Protein AF-A0A2D6E314-F1 (afdb_monomer)

pLDDT: mean 75.05, std 13.78, range [44.78, 91.5]

Solvent-accessible surface area (backbone atoms only — not comparable to full-atom values): 4188 Å² total; per-residue (Å²): 66,27,34,35,64,51,100,84,32,32,26,69,43,70,39,86,61,87,60,94,87,46,45,84,43,77,76,61,75,90,83,61,59,82,79,71,46,53,68,34,26,32,60,55,96,95,38,81,41,78,50,96,82,53,74,81,76,92,70,60,82,92,81,117

Structure (mmCIF, N/CA/C/O backbone):
data_AF-A0A2D6E314-F1
#
_entry.id   AF-A0A2D6E314-F1
#
loop_
_atom_site.group_PDB
_atom_site.id
_atom_site.type_symbol
_atom_site.label_atom_id
_atom_site.label_alt_id
_atom_site.label_comp_id
_atom_site.label_asym_id
_atom_site.label_entity_id
_atom_site.la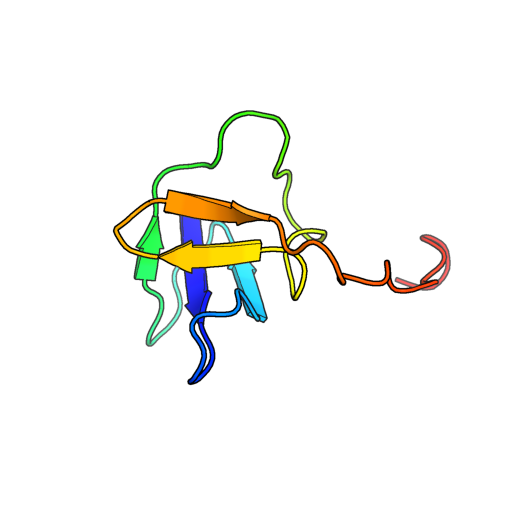bel_seq_id
_atom_site.pdbx_PDB_ins_code
_atom_site.Cartn_x
_atom_site.Cartn_y
_atom_site.Cartn_z
_atom_site.occupancy
_atom_site.B_iso_or_equiv
_atom_site.auth_seq_id
_atom_site.auth_comp_id
_atom_site.auth_asym_id
_atom_site.auth_atom_id
_atom_site.pdbx_PDB_model_num
ATOM 1 N N . MET A 1 1 ? -1.358 -0.115 -11.244 1.00 82.31 1 MET A N 1
ATOM 2 C CA . MET A 1 1 ? -0.360 -0.504 -10.228 1.00 82.31 1 MET A CA 1
ATOM 3 C C . 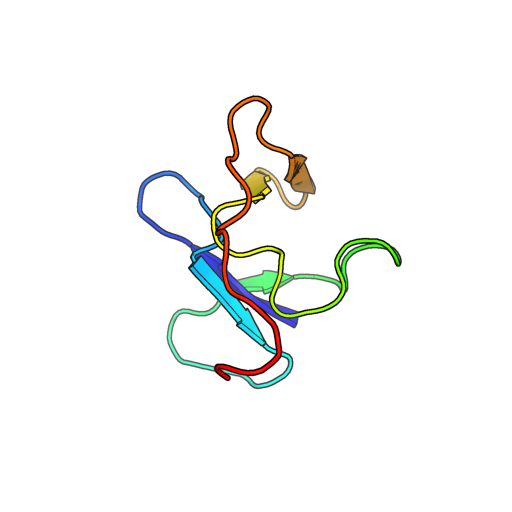MET A 1 1 ? -0.908 -1.677 -9.434 1.00 82.31 1 MET A C 1
ATOM 5 O O . MET A 1 1 ? -2.098 -1.688 -9.142 1.00 82.31 1 MET A O 1
ATOM 9 N N . TYR A 1 2 ? -0.076 -2.661 -9.125 1.00 85.44 2 TYR A N 1
ATOM 10 C CA . TYR A 1 2 ? -0.437 -3.829 -8.329 1.00 85.44 2 TYR A CA 1
ATOM 11 C C . TYR A 1 2 ? 0.111 -3.653 -6.920 1.00 85.44 2 TYR A C 1
ATOM 13 O O . TYR A 1 2 ? 1.304 -3.391 -6.748 1.00 85.44 2 TYR A O 1
ATOM 21 N N . ILE A 1 3 ? -0.763 -3.758 -5.922 1.00 86.75 3 ILE A N 1
ATOM 22 C CA . ILE A 1 3 ? -0.417 -3.539 -4.517 1.00 86.75 3 ILE A CA 1
ATOM 23 C C . ILE A 1 3 ? -0.699 -4.788 -3.692 1.00 86.75 3 ILE A C 1
ATOM 25 O O . ILE A 1 3 ? -1.692 -5.485 -3.916 1.00 86.75 3 ILE A O 1
ATOM 29 N N . LYS A 1 4 ? 0.176 -5.058 -2.722 1.00 88.56 4 LYS A N 1
ATOM 30 C CA . LYS A 1 4 ? -0.050 -6.068 -1.686 1.00 88.56 4 LYS A CA 1
ATOM 31 C C . LYS A 1 4 ? -0.299 -5.356 -0.371 1.00 88.56 4 LYS A C 1
ATOM 33 O O . LY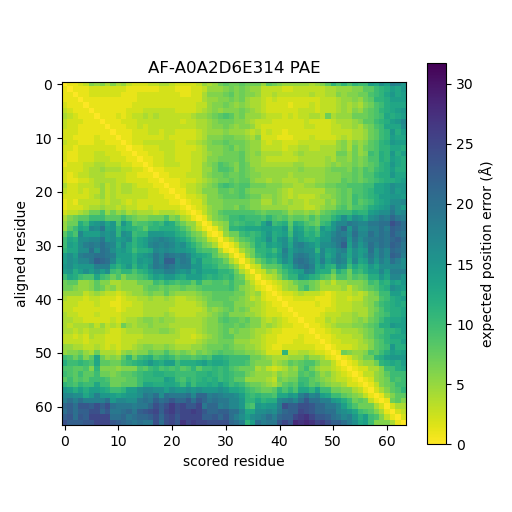S A 1 4 ? 0.465 -4.457 -0.012 1.00 88.56 4 LYS A O 1
ATOM 38 N N . LEU A 1 5 ? -1.337 -5.790 0.331 1.00 89.31 5 LEU A N 1
ATOM 39 C CA . LEU A 1 5 ? -1.664 -5.313 1.666 1.00 89.31 5 LEU A CA 1
ATOM 40 C C . LEU A 1 5 ? -1.379 -6.398 2.704 1.00 89.31 5 LEU A C 1
ATOM 42 O O . LEU A 1 5 ? -1.439 -7.589 2.388 1.00 89.31 5 LEU A O 1
ATOM 46 N N . ASP A 1 6 ? -1.073 -5.985 3.928 1.00 88.56 6 ASP A N 1
ATOM 47 C CA . ASP A 1 6 ? -1.144 -6.869 5.089 1.00 88.56 6 ASP A CA 1
ATOM 48 C C . ASP A 1 6 ? -2.551 -6.876 5.717 1.00 88.56 6 ASP A C 1
ATOM 50 O O . ASP A 1 6 ? -3.488 -6.245 5.225 1.00 88.56 6 ASP A O 1
ATOM 54 N N . GLU A 1 7 ? -2.695 -7.591 6.831 1.00 91.50 7 GLU A N 1
ATOM 55 C CA . GLU A 1 7 ? -3.947 -7.724 7.588 1.00 91.50 7 GLU A CA 1
ATOM 56 C C . GLU A 1 7 ? -4.513 -6.398 8.134 1.00 91.50 7 GLU A C 1
ATOM 58 O O . GLU A 1 7 ? -5.690 -6.326 8.480 1.00 91.50 7 GLU A O 1
ATOM 63 N N . ASN A 1 8 ? -3.705 -5.337 8.181 1.00 89.75 8 ASN A N 1
ATOM 64 C CA . ASN A 1 8 ? -4.067 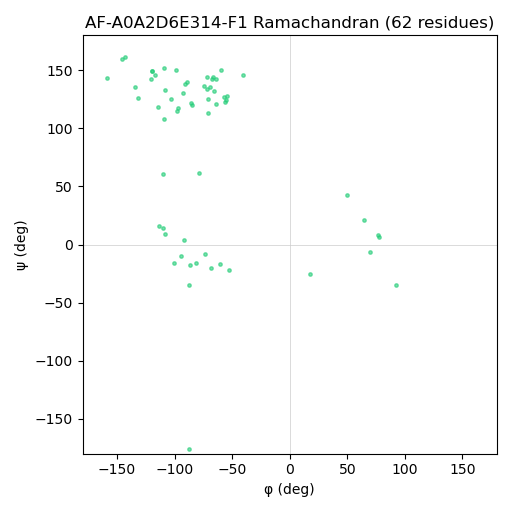-4.021 8.707 1.00 89.75 8 ASN A CA 1
ATOM 65 C C . ASN A 1 8 ? -4.182 -2.953 7.600 1.00 89.75 8 ASN A C 1
ATOM 67 O O . ASN A 1 8 ? -4.247 -1.749 7.901 1.00 89.75 8 ASN A O 1
ATOM 71 N N . ASN A 1 9 ? -4.233 -3.392 6.336 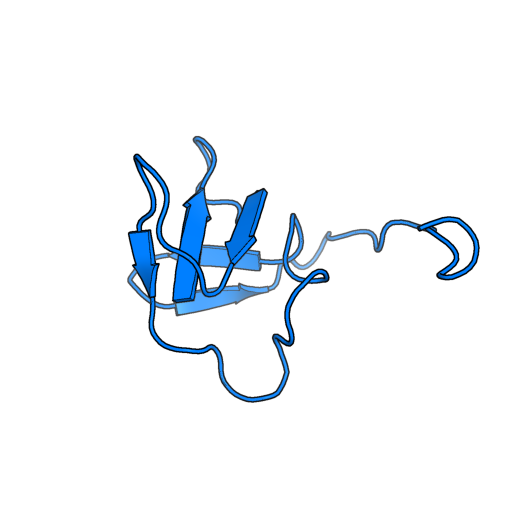1.00 88.69 9 ASN A N 1
ATOM 72 C CA . ASN A 1 9 ? -4.275 -2.578 5.119 1.00 88.69 9 ASN A CA 1
ATOM 73 C C . ASN A 1 9 ? -3.016 -1.731 4.865 1.00 88.69 9 ASN A C 1
ATOM 75 O O . ASN A 1 9 ? -3.085 -0.742 4.125 1.00 88.69 9 ASN A O 1
ATOM 79 N N . TYR A 1 10 ? -1.870 -2.082 5.453 1.00 87.25 10 TYR A N 1
ATOM 80 C CA . TYR A 1 10 ? -0.606 -1.432 5.115 1.00 87.25 10 TYR A CA 1
ATOM 81 C C . TYR A 1 10 ? -0.118 -1.905 3.755 1.00 87.25 10 TYR A C 1
ATOM 83 O O . TYR A 1 10 ? -0.138 -3.099 3.459 1.00 87.25 10 TYR A O 1
ATOM 91 N N . ILE A 1 11 ? 0.361 -0.973 2.933 1.00 86.44 11 ILE A N 1
ATOM 92 C CA . ILE A 1 11 ? 0.997 -1.320 1.666 1.00 86.44 11 ILE A CA 1
ATOM 93 C C . ILE A 1 11 ? 2.351 -1.955 1.980 1.00 86.44 11 ILE A C 1
ATOM 95 O O . ILE A 1 11 ? 3.244 -1.279 2.484 1.00 86.44 11 ILE A O 1
ATOM 99 N N . VAL A 1 12 ? 2.507 -3.245 1.684 1.00 86.00 12 VAL A N 1
ATOM 100 C CA . VAL A 1 12 ? 3.775 -3.974 1.884 1.00 86.00 12 VAL A CA 1
ATOM 101 C C . VAL A 1 12 ? 4.577 -4.134 0.593 1.00 86.00 12 VAL A C 1
ATOM 103 O O . VAL A 1 12 ? 5.761 -4.457 0.629 1.00 86.00 12 VAL A O 1
ATOM 106 N N . MET A 1 13 ? 3.939 -3.920 -0.559 1.00 82.56 13 MET A N 1
ATOM 107 C CA . MET A 1 13 ? 4.574 -3.979 -1.874 1.00 82.56 13 MET A CA 1
ATOM 108 C C . MET A 1 13 ? 3.752 -3.190 -2.892 1.00 82.56 13 MET A C 1
ATOM 110 O O . MET A 1 13 ? 2.519 -3.249 -2.872 1.00 82.56 13 MET A O 1
ATOM 114 N N . MET A 1 14 ? 4.436 -2.514 -3.816 1.00 82.12 14 MET A N 1
ATOM 115 C CA . MET A 1 14 ? 3.841 -1.956 -5.029 1.00 82.12 14 MET A CA 1
ATOM 116 C C . MET A 1 14 ? 4.719 -2.278 -6.234 1.00 82.12 14 MET A C 1
ATOM 118 O O . MET A 1 14 ? 5.932 -2.089 -6.180 1.00 82.12 14 MET A O 1
ATOM 122 N N . THR A 1 15 ? 4.108 -2.710 -7.330 1.00 77.31 15 THR A N 1
ATOM 123 C CA . THR A 1 15 ? 4.799 -2.946 -8.603 1.00 77.31 15 THR A CA 1
ATOM 124 C C . THR A 1 15 ? 3.885 -2.607 -9.781 1.00 77.31 15 THR A C 1
ATOM 126 O O . THR A 1 15 ? 2.662 -2.506 -9.649 1.00 77.31 15 THR A O 1
ATOM 129 N N . ILE A 1 16 ? 4.477 -2.371 -10.948 1.00 80.50 16 ILE A N 1
ATOM 130 C CA . ILE A 1 16 ? 3.742 -2.241 -12.212 1.00 80.50 16 ILE A CA 1
ATOM 131 C C . ILE A 1 16 ? 3.407 -3.610 -12.821 1.00 80.50 16 ILE A C 1
ATOM 133 O O . ILE A 1 16 ? 2.513 -3.698 -13.660 1.00 80.50 16 ILE A O 1
ATOM 137 N N . GLU A 1 17 ? 4.070 -4.672 -12.362 1.00 83.44 17 GLU A N 1
ATOM 138 C CA . GLU A 1 17 ? 3.859 -6.041 -12.829 1.00 83.44 17 GLU A CA 1
ATOM 139 C C . GLU A 1 17 ? 2.772 -6.761 -12.012 1.00 83.44 17 GLU A C 1
ATOM 141 O O . GLU A 1 17 ? 2.711 -6.604 -10.790 1.00 83.44 17 GLU A O 1
ATOM 146 N N . PRO A 1 18 ? 1.898 -7.558 -12.650 1.00 85.25 18 PRO A N 1
ATOM 147 C CA . PRO A 1 18 ? 0.903 -8.351 -11.938 1.00 85.25 18 PRO A CA 1
ATOM 148 C C . PRO A 1 18 ? 1.550 -9.451 -11.093 1.00 85.25 18 PRO A C 1
ATOM 150 O O . PRO A 1 18 ? 2.498 -10.104 -11.521 1.00 85.25 18 PRO A O 1
ATOM 153 N N . PHE A 1 19 ? 0.968 -9.725 -9.926 1.00 85.31 19 PHE A N 1
ATOM 154 C CA . PHE A 1 19 ? 1.308 -10.879 -9.094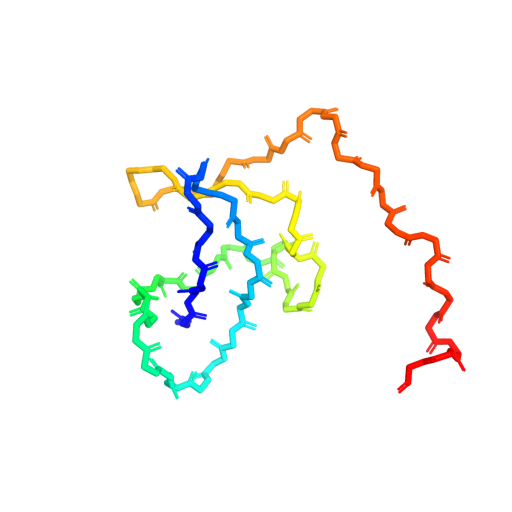 1.00 85.31 19 PHE A CA 1
ATOM 155 C C . PHE A 1 19 ? 0.057 -11.450 -8.410 1.00 85.31 19 PHE A C 1
ATOM 157 O O . PHE A 1 19 ? -0.984 -10.794 -8.320 1.00 85.31 19 PHE A O 1
ATOM 164 N N . GLU A 1 20 ? 0.144 -12.695 -7.942 1.00 89.69 20 GLU A N 1
ATOM 165 C CA . GLU A 1 20 ? -0.983 -13.389 -7.319 1.00 89.69 20 GLU A CA 1
ATOM 166 C C . GLU A 1 20 ? -1.394 -12.730 -5.992 1.00 89.69 20 GLU A C 1
ATOM 168 O O . GLU A 1 20 ? -0.561 -12.435 -5.133 1.00 89.69 20 GLU A O 1
ATOM 173 N N . GLY A 1 21 ? -2.698 -12.492 -5.827 1.00 85.19 21 GLY A N 1
ATOM 174 C CA . GLY A 1 21 ? -3.250 -11.826 -4.643 1.00 85.19 21 GLY A CA 1
ATOM 175 C C . GLY A 1 21 ? -3.056 -10.307 -4.618 1.00 85.19 21 GLY A C 1
ATOM 176 O O . GLY A 1 21 ? -3.346 -9.679 -3.601 1.00 85.19 21 GLY A O 1
ATOM 177 N N . ALA A 1 22 ? -2.580 -9.708 -5.713 1.00 88.06 22 ALA A N 1
ATOM 178 C CA . ALA A 1 22 ? -2.489 -8.262 -5.835 1.00 88.06 22 ALA A CA 1
ATOM 179 C C . ALA A 1 22 ? -3.862 -7.602 -5.998 1.00 88.06 22 ALA A C 1
ATOM 181 O O . ALA A 1 22 ? -4.727 -8.090 -6.729 1.00 88.06 22 ALA A O 1
ATOM 182 N N . ILE A 1 23 ? -4.018 -6.421 -5.403 1.00 88.62 23 ILE A N 1
ATOM 183 C CA . ILE A 1 23 ? -5.114 -5.505 -5.720 1.00 88.62 23 ILE A CA 1
ATOM 184 C C . ILE A 1 23 ? -4.642 -4.571 -6.834 1.00 88.62 23 ILE A C 1
ATOM 186 O O . ILE A 1 23 ? -3.513 -4.076 -6.811 1.00 88.62 23 ILE A O 1
ATOM 190 N N . VAL A 1 24 ? -5.510 -4.313 -7.811 1.00 86.06 24 VAL A N 1
ATOM 191 C CA . VAL A 1 24 ? -5.252 -3.312 -8.849 1.00 86.06 24 VAL A CA 1
ATOM 192 C C . VAL A 1 24 ? -5.677 -1.947 -8.325 1.00 86.06 24 VAL A C 1
ATOM 194 O O . VAL A 1 24 ? -6.846 -1.731 -8.013 1.00 86.06 24 VAL A O 1
ATOM 197 N N . ALA A 1 25 ? -4.730 -1.020 -8.259 1.00 77.19 25 ALA A N 1
ATOM 198 C CA . ALA A 1 25 ? -4.970 0.375 -7.926 1.00 77.19 25 ALA A CA 1
ATOM 199 C C . ALA A 1 25 ? -4.528 1.286 -9.081 1.00 77.19 25 ALA A C 1
ATOM 201 O O . ALA A 1 25 ? -3.608 0.960 -9.848 1.00 77.19 25 ALA A O 1
ATOM 202 N N . SER A 1 26 ? -5.205 2.428 -9.221 1.00 71.94 26 SER A N 1
ATOM 203 C CA . SER A 1 26 ? -4.775 3.507 -10.115 1.00 71.94 26 SER A CA 1
ATOM 204 C C . SER A 1 26 ? -3.394 4.001 -9.699 1.00 71.94 26 SER A C 1
ATOM 206 O O . SER A 1 26 ? -3.054 3.935 -8.521 1.00 71.94 26 SER A O 1
ATOM 208 N N . GLU A 1 27 ? -2.597 4.492 -10.649 1.00 66.06 27 GLU A N 1
ATOM 209 C CA . GLU A 1 27 ? -1.329 5.125 -10.292 1.00 66.06 27 GLU A CA 1
ATOM 210 C C . GLU A 1 27 ? -1.580 6.236 -9.265 1.00 66.06 27 GLU A C 1
ATOM 212 O O . GLU A 1 27 ? -2.471 7.071 -9.463 1.00 66.06 27 GLU A O 1
ATOM 217 N N . PRO A 1 28 ? -0.860 6.227 -8.138 1.00 58.31 28 PRO A N 1
ATOM 218 C CA . PRO A 1 28 ? -0.966 7.301 -7.176 1.00 58.31 28 PRO A CA 1
ATOM 219 C C . PRO A 1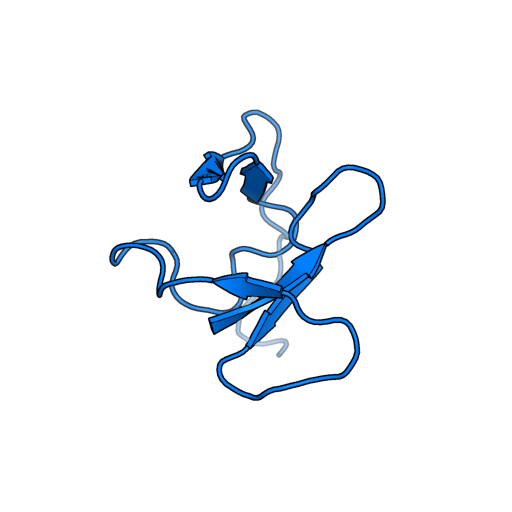 28 ? -0.466 8.604 -7.816 1.00 58.31 28 PRO A C 1
ATOM 221 O O . PRO A 1 28 ? 0.483 8.606 -8.600 1.00 58.31 28 PRO A O 1
ATOM 224 N N . SER A 1 29 ? -1.126 9.722 -7.503 1.00 55.91 29 SER A N 1
ATOM 225 C CA . SER A 1 29 ? -0.724 11.044 -7.991 1.00 55.91 29 SER A CA 1
ATOM 226 C C . SER A 1 29 ? 0.733 11.309 -7.618 1.00 55.91 29 SER A C 1
ATOM 228 O O . SER A 1 29 ? 1.028 11.192 -6.436 1.00 55.91 29 SER A O 1
ATOM 230 N N . GLN A 1 30 ? 1.568 11.622 -8.620 1.00 53.38 30 GLN A N 1
ATOM 231 C CA . GLN A 1 30 ? 2.973 12.103 -8.698 1.00 53.38 30 GLN A CA 1
ATOM 232 C C . GLN A 1 30 ? 3.953 11.991 -7.497 1.00 53.38 30 GLN A C 1
ATOM 234 O O . GLN A 1 30 ? 5.149 11.881 -7.737 1.00 53.38 30 GLN A O 1
ATOM 239 N N . ASP A 1 31 ? 3.501 11.947 -6.247 1.00 53.09 31 ASP A N 1
ATOM 240 C CA . ASP A 1 31 ? 4.288 11.896 -5.009 1.00 53.09 31 ASP A CA 1
ATOM 241 C C . ASP A 1 31 ? 4.536 10.477 -4.469 1.00 53.09 31 ASP A C 1
ATOM 243 O O . ASP A 1 31 ? 5.316 10.289 -3.535 1.00 53.09 31 ASP A O 1
ATOM 247 N N . VAL A 1 32 ? 3.882 9.455 -5.025 1.00 52.50 32 VAL A N 1
ATOM 248 C CA . VAL A 1 32 ? 4.077 8.054 -4.613 1.00 52.50 32 VAL A CA 1
ATOM 249 C C . VAL A 1 32 ? 4.798 7.312 -5.735 1.00 52.50 32 VAL A C 1
ATOM 251 O O . VAL A 1 32 ? 4.293 6.376 -6.357 1.00 52.50 32 VAL A O 1
ATOM 254 N N . ILE A 1 33 ? 6.003 7.785 -6.035 1.00 52.94 33 ILE A N 1
ATOM 255 C CA . ILE A 1 33 ? 6.908 7.068 -6.922 1.00 52.94 33 ILE A CA 1
ATOM 256 C C . ILE A 1 33 ? 7.360 5.802 -6.182 1.00 52.94 33 ILE A C 1
ATOM 258 O O . ILE A 1 33 ? 7.614 5.798 -4.975 1.00 52.94 33 ILE A O 1
ATOM 262 N N . SER A 1 34 ? 7.341 4.701 -6.927 1.00 56.16 34 SER A N 1
ATOM 263 C CA . SER A 1 34 ? 7.650 3.332 -6.522 1.00 56.16 34 SER A CA 1
ATOM 264 C C . SER A 1 34 ? 8.850 3.216 -5.570 1.00 56.16 34 SER A C 1
ATOM 266 O O . SER A 1 34 ? 9.838 3.918 -5.746 1.00 56.16 34 SER A O 1
ATOM 268 N N . TRP A 1 35 ? 8.760 2.245 -4.650 1.00 54.00 35 TRP A N 1
ATOM 269 C CA . TRP A 1 35 ? 9.727 1.798 -3.624 1.00 54.00 35 TRP A CA 1
ATOM 270 C C . TRP A 1 35 ? 9.615 2.439 -2.227 1.00 54.00 35 TRP A C 1
ATOM 272 O O . TRP A 1 35 ? 9.714 1.710 -1.244 1.00 54.00 35 TRP A O 1
ATOM 282 N N . PHE A 1 36 ? 9.248 3.719 -2.094 1.00 59.72 36 PHE A N 1
ATOM 283 C CA . PHE A 1 36 ? 9.140 4.389 -0.775 1.00 59.72 36 PHE A CA 1
ATOM 284 C C . PHE A 1 36 ? 7.750 4.339 -0.110 1.00 59.72 36 PHE A C 1
ATOM 286 O O . PHE A 1 36 ? 7.531 4.929 0.948 1.00 59.72 36 PHE A O 1
ATOM 293 N N . ALA A 1 37 ? 6.783 3.640 -0.709 1.00 61.88 37 ALA A N 1
ATOM 294 C CA . ALA A 1 37 ? 5.423 3.546 -0.170 1.00 61.88 37 ALA A CA 1
ATOM 295 C C . ALA A 1 37 ? 5.236 2.414 0.855 1.00 61.88 37 ALA A C 1
ATOM 297 O O . ALA A 1 37 ? 4.251 2.421 1.603 1.00 61.88 37 ALA A O 1
ATOM 298 N N . THR A 1 38 ? 6.161 1.449 0.880 1.00 70.62 38 THR A N 1
ATOM 299 C CA . THR A 1 38 ? 6.082 0.263 1.735 1.00 70.62 38 THR A CA 1
ATOM 300 C C . THR A 1 38 ? 6.131 0.660 3.201 1.00 70.62 38 THR A C 1
ATOM 302 O O . THR A 1 38 ? 7.058 1.322 3.661 1.00 70.62 38 THR A O 1
ATOM 305 N N . GLY A 1 39 ? 5.087 0.298 3.937 1.00 74.25 39 GLY A N 1
ATOM 306 C CA . GLY A 1 39 ? 4.919 0.683 5.330 1.00 74.25 39 GLY A CA 1
ATOM 307 C C . GLY A 1 39 ? 4.623 2.168 5.549 1.00 74.25 39 GLY A C 1
ATOM 308 O O . GLY A 1 39 ? 4.312 2.507 6.681 1.00 74.25 39 GLY A O 1
ATOM 309 N N . LYS A 1 40 ? 4.653 3.036 4.523 1.00 81.56 40 LYS A N 1
ATOM 310 C CA . LYS A 1 40 ? 4.377 4.486 4.616 1.00 81.56 40 LYS A CA 1
ATOM 311 C C . LYS A 1 40 ? 2.897 4.821 4.467 1.00 81.56 40 LYS A C 1
ATOM 313 O O . LYS A 1 40 ? 2.385 5.711 5.146 1.00 81.56 40 LYS A O 1
ATOM 318 N N . TYR A 1 41 ? 2.182 4.070 3.632 1.00 85.00 41 TYR A N 1
ATOM 319 C CA . TYR A 1 41 ? 0.769 4.312 3.334 1.00 85.00 41 TYR A CA 1
ATOM 320 C C . TYR A 1 41 ? -0.118 3.122 3.713 1.00 85.00 41 TYR A C 1
ATOM 322 O O . TYR A 1 41 ? 0.295 1.963 3.628 1.00 85.00 41 TYR A O 1
ATOM 330 N N . LYS A 1 42 ? -1.366 3.419 4.084 1.00 88.12 42 LYS A N 1
ATOM 331 C CA . LYS A 1 42 ? -2.478 2.461 4.082 1.00 88.12 42 LYS A CA 1
ATOM 332 C C . LYS A 1 42 ? -3.325 2.632 2.830 1.00 88.12 42 LYS A C 1
ATOM 334 O O . LYS A 1 42 ? -3.454 3.750 2.331 1.00 88.12 42 LYS A O 1
ATOM 339 N N . PHE A 1 43 ? -3.941 1.551 2.366 1.00 87.19 43 PHE A N 1
ATOM 340 C CA . PHE A 1 43 ? -4.940 1.607 1.300 1.00 87.19 43 PHE A CA 1
ATOM 341 C C . PHE A 1 43 ? -6.332 1.326 1.867 1.00 87.19 43 PHE A C 1
ATOM 343 O O . PHE A 1 43 ? -6.627 0.203 2.269 1.00 87.19 43 PHE A O 1
ATOM 350 N N . ILE A 1 44 ? -7.175 2.357 1.945 1.00 86.88 44 ILE A N 1
ATOM 351 C CA . ILE A 1 44 ? -8.509 2.292 2.560 1.00 86.88 44 ILE A CA 1
ATOM 352 C C . ILE A 1 44 ? -9.507 2.930 1.594 1.00 86.88 44 ILE A C 1
ATOM 354 O O . ILE A 1 44 ? -9.297 4.055 1.145 1.00 86.88 44 ILE A O 1
ATOM 358 N N . ASP A 1 45 ? -10.574 2.206 1.247 1.00 87.38 45 ASP A N 1
ATOM 359 C CA . ASP A 1 45 ? -11.661 2.672 0.369 1.00 87.38 45 ASP A CA 1
ATOM 360 C C . ASP A 1 45 ? -11.181 3.300 -0.954 1.00 87.38 45 ASP A C 1
ATOM 362 O O . ASP A 1 45 ? -11.668 4.343 -1.396 1.00 87.38 45 ASP A O 1
ATOM 366 N N . GLY A 1 46 ? -10.180 2.681 -1.588 1.00 82.06 46 GLY A N 1
ATOM 367 C CA . GLY A 1 46 ? -9.618 3.160 -2.854 1.00 82.06 46 GLY A CA 1
ATOM 368 C C . GLY A 1 46 ? -8.664 4.353 -2.725 1.00 82.06 46 GLY A C 1
ATOM 369 O O . GLY A 1 46 ? -8.256 4.911 -3.743 1.00 82.06 46 GLY A O 1
ATOM 370 N N . LYS A 1 47 ? -8.313 4.769 -1.501 1.00 82.75 47 LYS A N 1
ATOM 371 C CA . LYS A 1 47 ? -7.455 5.928 -1.225 1.00 82.75 47 LYS A CA 1
ATOM 372 C C . LYS A 1 47 ? -6.165 5.526 -0.516 1.00 82.75 47 LYS A C 1
ATOM 374 O O . LYS A 1 47 ? -6.157 4.642 0.338 1.00 82.75 47 LYS A O 1
ATOM 379 N N . TYR A 1 48 ? -5.092 6.244 -0.838 1.00 83.88 48 TYR A N 1
ATOM 380 C CA . TYR A 1 48 ? -3.808 6.174 -0.144 1.00 83.88 48 TYR A CA 1
ATOM 381 C C . TYR A 1 48 ? -3.833 7.116 1.061 1.00 83.88 48 TYR A C 1
ATOM 383 O O . TYR A 1 48 ? -4.051 8.316 0.903 1.00 83.88 48 TYR A O 1
ATOM 391 N N . ILE A 1 49 ? -3.616 6.583 2.260 1.00 86.12 49 ILE A N 1
ATOM 392 C CA . ILE A 1 49 ? -3.604 7.350 3.510 1.00 86.12 49 ILE A CA 1
ATOM 393 C C . ILE A 1 49 ? -2.189 7.317 4.080 1.00 86.12 49 ILE A C 1
ATOM 395 O O . ILE A 1 49 ? -1.670 6.239 4.372 1.00 86.12 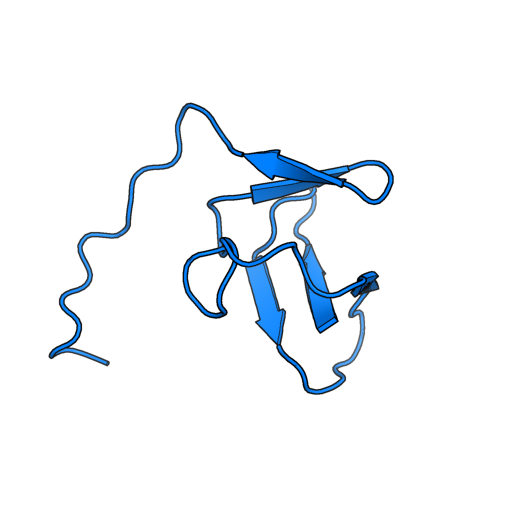49 ILE A O 1
ATOM 399 N N . LEU A 1 50 ? -1.560 8.488 4.206 1.00 84.81 50 LEU A N 1
ATOM 400 C CA . LEU A 1 50 ? -0.242 8.630 4.825 1.00 84.81 50 LEU A CA 1
ATOM 401 C C . LEU A 1 50 ? -0.333 8.322 6.323 1.00 84.81 50 LEU A C 1
ATOM 403 O O . LEU A 1 50 ? -1.316 8.669 6.975 1.00 84.81 50 LEU A O 1
ATOM 407 N N . GLN A 1 51 ? 0.689 7.670 6.862 1.00 81.12 51 GLN A N 1
ATOM 408 C CA . GLN A 1 51 ? 0.776 7.397 8.290 1.00 81.12 51 GLN A CA 1
ATOM 409 C C . GLN A 1 51 ? 1.553 8.486 9.018 1.00 81.12 51 GLN A C 1
ATOM 411 O O . GLN A 1 51 ? 2.693 8.777 8.664 1.00 81.12 51 GLN A O 1
ATOM 416 N N . ASP A 1 52 ? 0.979 8.994 10.105 1.00 76.19 52 ASP A N 1
ATOM 417 C CA . ASP A 1 52 ? 1.603 10.041 10.923 1.00 76.19 52 ASP A CA 1
ATOM 418 C C . ASP A 1 52 ? 2.851 9.561 11.689 1.00 76.19 52 ASP A C 1
ATOM 420 O O . ASP A 1 52 ? 3.684 10.370 12.083 1.00 76.19 52 ASP A O 1
ATOM 424 N N . ASN A 1 53 ? 3.002 8.244 11.882 1.00 74.81 53 ASN A N 1
ATOM 425 C CA . ASN A 1 53 ? 4.081 7.630 12.670 1.00 74.81 53 ASN A CA 1
ATOM 426 C C . ASN A 1 53 ? 5.057 6.795 11.828 1.00 74.81 53 ASN A C 1
ATOM 428 O O . ASN A 1 53 ? 5.775 5.954 12.374 1.00 74.81 53 ASN A O 1
ATOM 432 N N . TRP A 1 54 ? 5.060 6.956 10.503 1.00 75.69 54 TRP A N 1
ATOM 433 C CA . TRP A 1 54 ? 6.010 6.221 9.676 1.00 75.69 54 TRP A CA 1
ATOM 434 C C . TRP A 1 54 ? 7.424 6.765 9.875 1.00 75.69 54 TRP A C 1
ATOM 436 O O . TRP A 1 54 ? 7.679 7.955 9.702 1.00 75.69 54 TRP A O 1
ATOM 446 N N . ILE A 1 55 ? 8.339 5.871 10.236 1.00 70.56 55 ILE A N 1
ATOM 447 C CA . ILE A 1 55 ? 9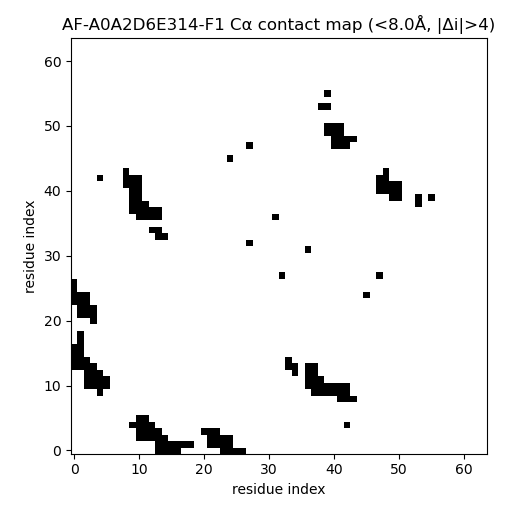.761 6.171 10.345 1.00 70.56 55 ILE A CA 1
ATOM 448 C C . ILE A 1 55 ? 10.398 5.727 9.037 1.00 70.56 55 ILE A C 1
ATOM 450 O O . ILE A 1 55 ? 10.362 4.540 8.708 1.00 70.56 55 ILE A O 1
ATOM 454 N N . GLU A 1 56 ? 10.968 6.681 8.306 1.00 72.44 56 GLU A N 1
ATOM 455 C CA . GLU A 1 56 ? 11.716 6.384 7.093 1.00 72.44 56 GLU A CA 1
ATOM 456 C C . GLU A 1 56 ? 12.845 5.397 7.414 1.00 72.44 56 GLU A C 1
ATOM 458 O O . GLU A 1 56 ? 13.666 5.671 8.300 1.00 72.44 56 GLU A O 1
ATOM 463 N N . PRO A 1 57 ? 12.888 4.226 6.750 1.00 67.06 57 PRO A N 1
ATOM 464 C CA . PRO A 1 57 ? 14.003 3.313 6.897 1.00 67.06 57 PRO A CA 1
ATOM 465 C C . PRO A 1 57 ? 15.283 4.050 6.519 1.00 67.06 57 PRO A C 1
ATOM 467 O O . PRO A 1 57 ? 15.385 4.613 5.434 1.00 67.06 57 PRO A O 1
ATOM 470 N N . ASN A 1 58 ? 16.272 4.036 7.408 1.00 59.94 58 ASN A N 1
ATOM 471 C CA . ASN A 1 58 ? 17.565 4.665 7.164 1.00 59.94 58 ASN A CA 1
ATOM 472 C C . ASN A 1 58 ? 18.419 3.744 6.272 1.00 59.94 58 ASN A C 1
ATOM 474 O O . ASN A 1 58 ? 19.430 3.201 6.712 1.00 59.94 58 ASN A O 1
ATOM 478 N N . VAL A 1 59 ? 17.942 3.479 5.054 1.00 60.38 59 VAL A N 1
ATOM 479 C CA . VAL A 1 59 ? 18.641 2.692 4.034 1.00 60.38 59 VAL A CA 1
ATOM 480 C C . VAL A 1 59 ? 19.307 3.686 3.098 1.00 60.38 59 VAL A C 1
ATOM 482 O O . VAL A 1 59 ? 18.634 4.482 2.446 1.00 60.38 59 VAL A O 1
ATOM 485 N N . LYS A 1 60 ? 20.640 3.685 3.071 1.00 52.78 60 LYS A N 1
ATOM 486 C CA . LYS A 1 60 ? 21.392 4.496 2.112 1.00 52.78 60 LYS A CA 1
ATOM 487 C C . LYS A 1 60 ? 21.231 3.863 0.733 1.00 52.78 60 LYS A C 1
ATOM 489 O O . LYS A 1 60 ? 21.394 2.654 0.610 1.00 52.78 60 LYS A O 1
ATOM 494 N N . GLU A 1 61 ? 20.948 4.677 -0.283 1.00 50.38 61 GLU A N 1
ATOM 495 C CA . GLU A 1 61 ? 20.804 4.228 -1.680 1.00 50.38 61 GLU A CA 1
ATOM 496 C C . GLU A 1 61 ? 22.010 3.410 -2.186 1.00 50.38 61 GLU A C 1
ATOM 498 O O . GLU A 1 61 ? 21.848 2.606 -3.092 1.00 50.38 61 GLU A O 1
ATOM 503 N N . ASP A 1 62 ? 23.186 3.550 -1.562 1.00 52.16 62 ASP A N 1
ATOM 504 C CA . ASP A 1 62 ? 24.410 2.808 -1.900 1.00 52.16 62 ASP A CA 1
ATOM 505 C C . ASP A 1 62 ? 24.414 1.319 -1.473 1.00 52.16 62 ASP A C 1
ATOM 507 O O . ASP A 1 62 ? 25.355 0.598 -1.810 1.00 52.16 62 ASP A O 1
ATOM 511 N N . GLU A 1 63 ? 23.420 0.845 -0.709 1.00 44.78 63 GLU A N 1
ATOM 512 C CA . GLU A 1 63 ? 23.335 -0.550 -0.221 1.00 44.78 63 GLU A CA 1
ATOM 513 C C . GLU A 1 63 ? 22.238 -1.398 -0.908 1.00 44.78 63 GLU A C 1
ATOM 515 O O . GLU A 1 63 ? 21.974 -2.524 -0.473 1.00 44.78 63 GLU A O 1
ATOM 520 N N . LEU A 1 64 ? 21.608 -0.880 -1.971 1.00 46.44 64 LEU A N 1
ATOM 521 C CA . LEU A 1 64 ? 20.599 -1.563 -2.802 1.00 46.44 64 LEU A CA 1
ATOM 522 C C . LEU A 1 64 ? 21.161 -1.959 -4.175 1.00 46.44 64 LEU A C 1
ATOM 524 O O . LEU A 1 64 ? 20.699 -3.000 -4.700 1.00 46.44 64 LEU A O 1
#

Foldseek 3Di:
DWFDADPVQQTQADDPDDDPPTDDADPDPPPCDHDQRHRQWGQDPRDTHGDPPDDRPPDDPVVD

Sequence (64 aa):
MYIKLDENNYIVMMTIEPFEGAIVASEPSQDVISWFATGKYKFIDGKYILQDNWIEPNVKEDEL

Mean predicted aligned error: 7.86 Å

Radius of gyration: 11.91 Å; Cα contacts (8 Å, |Δi|>4): 88; chains: 1; bounding box: 36×26×26 Å

Secondary structure (DSSP, 8-state):
-EEEE-TT-BEEEEESS--TTPEE-PPPPTT--TTTTTTTEEEETTEEEE-TTPPPP---GGG-